Protein AF-A0ABD7WU07-F1 (afdb_monomer)

pLDDT: mean 74.21, std 12.21, range [42.34, 93.81]

Solvent-accessible surface area (backbone atoms only — not comparable to full-atom values): 6849 Å² total; per-residue (Å²): 135,56,75,68,60,56,55,52,55,50,53,54,49,52,52,51,50,41,53,48,30,29,72,76,68,72,42,52,51,89,80,45,54,74,67,53,40,50,51,54,52,53,53,50,51,53,49,51,53,51,51,52,51,49,35,72,77,52,65,69,80,74,80,87,65,53,74,66,53,52,53,49,51,52,52,49,52,54,50,50,57,50,50,52,30,57,76,69,73,40,78,78,75,74,75,47,72,65,57,50,50,54,52,51,52,52,51,52,53,55,52,56,60,68,70,70,117

Structure (mmCIF, N/CA/C/O backbone):
data_AF-A0ABD7WU07-F1
#
_entry.id   AF-A0ABD7WU07-F1
#
loop_
_atom_site.group_PDB
_atom_site.id
_atom_site.type_symbol
_atom_site.label_atom_id
_atom_site.label_alt_id
_atom_site.label_comp_id
_atom_site.label_asym_id
_atom_site.label_entity_id
_atom_site.label_seq_id
_atom_site.pdbx_PDB_ins_code
_atom_site.Cartn_x
_atom_site.Cartn_y
_atom_site.Cartn_z
_atom_site.occupancy
_atom_site.B_iso_or_equiv
_atom_site.auth_seq_id
_atom_site.auth_comp_id
_atom_site.auth_asym_id
_atom_site.auth_atom_id
_atom_site.pdbx_PDB_model_num
ATOM 1 N N . MET A 1 1 ? -21.765 26.891 2.526 1.00 52.88 1 MET A N 1
ATOM 2 C CA . MET A 1 1 ? -21.850 25.473 2.117 1.00 52.88 1 MET A CA 1
ATOM 3 C C . MET A 1 1 ? -23.034 24.856 2.833 1.00 52.88 1 MET A C 1
ATOM 5 O O . MET A 1 1 ? -23.197 25.115 4.023 1.00 52.88 1 MET A O 1
ATOM 9 N N . SER A 1 2 ? -23.924 24.189 2.100 1.00 50.69 2 SER A N 1
ATOM 10 C CA . SER A 1 2 ? -25.190 23.684 2.641 1.00 50.69 2 SER A CA 1
ATOM 11 C C . SER A 1 2 ? -24.935 22.442 3.499 1.00 50.69 2 SER A C 1
ATOM 13 O O . SER A 1 2 ? -24.063 21.646 3.169 1.00 50.69 2 SER A O 1
ATOM 15 N N . LYS A 1 3 ? -25.702 22.227 4.580 1.00 55.25 3 LYS A N 1
ATOM 16 C CA . LYS A 1 3 ? -25.604 21.004 5.412 1.00 55.25 3 LYS A CA 1
ATOM 17 C C . LYS A 1 3 ? -25.713 19.714 4.579 1.00 55.25 3 LYS A C 1
ATOM 19 O O . LYS A 1 3 ? -25.057 18.735 4.901 1.00 55.25 3 LYS A O 1
ATOM 24 N N . LYS A 1 4 ? -26.470 19.753 3.474 1.00 56.00 4 LYS A N 1
ATOM 25 C CA . LYS A 1 4 ? -26.596 18.642 2.516 1.00 56.00 4 LYS A CA 1
ATOM 26 C C . LYS A 1 4 ? -25.295 18.306 1.778 1.00 56.00 4 LYS A C 1
ATOM 28 O O . LYS A 1 4 ? -25.077 17.140 1.479 1.00 56.00 4 LYS A O 1
ATOM 33 N N . ASP A 1 5 ? -24.442 19.293 1.508 1.00 54.75 5 ASP A N 1
ATOM 34 C CA . ASP A 1 5 ? -23.175 19.071 0.798 1.00 54.75 5 ASP A CA 1
ATOM 35 C C . ASP A 1 5 ? -22.165 18.353 1.709 1.00 54.75 5 ASP A C 1
ATOM 37 O O . ASP A 1 5 ? -21.411 17.496 1.256 1.00 54.75 5 ASP A O 1
ATOM 41 N N . ASN A 1 6 ? -22.198 18.654 3.015 1.00 61.06 6 ASN A N 1
ATOM 42 C CA . ASN A 1 6 ? -21.368 17.975 4.012 1.00 61.06 6 ASN A CA 1
ATOM 43 C C . ASN A 1 6 ? -21.804 16.520 4.241 1.00 61.06 6 ASN A C 1
ATOM 45 O O . ASN A 1 6 ? -20.943 15.648 4.328 1.00 61.06 6 ASN A O 1
ATOM 49 N N . ASP A 1 7 ? -23.111 16.248 4.313 1.00 61.59 7 ASP A N 1
ATOM 50 C CA . ASP A 1 7 ? -23.625 14.885 4.523 1.00 61.59 7 ASP A CA 1
ATOM 51 C C . ASP A 1 7 ? -23.317 13.957 3.333 1.00 61.59 7 ASP A C 1
ATOM 53 O O . ASP A 1 7 ? -22.968 12.795 3.543 1.00 61.59 7 ASP A O 1
ATOM 57 N N . MET A 1 8 ? -23.374 14.463 2.092 1.00 63.84 8 MET A N 1
ATOM 58 C CA . MET A 1 8 ? -22.977 13.687 0.905 1.00 63.84 8 MET A CA 1
ATOM 59 C C . MET A 1 8 ? -21.474 13.377 0.899 1.00 63.84 8 MET A C 1
ATOM 61 O O . MET A 1 8 ? -21.088 12.233 0.668 1.00 63.84 8 MET A O 1
ATOM 65 N N . GLY A 1 9 ? -20.624 14.356 1.230 1.00 67.81 9 GLY A N 1
ATOM 66 C CA . GLY A 1 9 ? -19.174 14.139 1.304 1.00 67.81 9 GLY A CA 1
ATOM 67 C C . GLY A 1 9 ? -18.764 13.135 2.390 1.00 67.81 9 GLY A C 1
ATOM 68 O O . GLY A 1 9 ? -17.819 12.364 2.209 1.00 67.81 9 GLY A O 1
ATOM 69 N N . LEU A 1 10 ? -19.496 13.093 3.507 1.00 73.62 10 LEU A N 1
ATOM 70 C CA . LEU A 1 10 ? -19.295 12.108 4.573 1.00 73.62 10 LEU A CA 1
ATOM 71 C C . LEU A 1 10 ? -19.635 10.684 4.118 1.00 73.62 10 LEU A C 1
ATOM 73 O O . LEU A 1 10 ? -18.841 9.773 4.347 1.00 73.62 10 LEU A O 1
ATOM 77 N N . GLN A 1 11 ? -20.762 10.496 3.427 1.00 78.31 11 GLN A N 1
ATOM 78 C CA . GLN A 1 11 ? -21.172 9.181 2.921 1.00 78.31 11 GLN A CA 1
ATOM 79 C C . GLN A 1 11 ? -20.193 8.627 1.880 1.00 78.31 11 GLN A C 1
ATOM 81 O O . GLN A 1 11 ? -19.805 7.461 1.957 1.00 78.31 11 GLN A O 1
ATOM 86 N N . GLU A 1 12 ? -19.737 9.468 0.950 1.00 78.12 12 GLU A N 1
ATOM 87 C CA . GLU A 1 12 ? -18.719 9.076 -0.032 1.00 78.12 12 GLU A CA 1
ATOM 88 C C . GLU A 1 12 ? -17.405 8.677 0.650 1.00 78.12 12 GLU A C 1
ATOM 90 O O . GLU A 1 12 ? -16.792 7.667 0.296 1.00 78.12 12 GLU A O 1
ATOM 95 N N . THR A 1 13 ? -16.996 9.427 1.676 1.00 76.38 13 THR A N 1
ATOM 96 C CA . THR A 1 13 ? -15.784 9.124 2.446 1.00 76.38 13 THR A CA 1
ATOM 97 C C . THR A 1 13 ? -15.899 7.783 3.172 1.00 76.38 13 THR A C 1
ATOM 99 O O . THR A 1 13 ? -14.961 6.986 3.142 1.00 76.38 13 THR A O 1
ATOM 102 N N . GLU A 1 14 ? -17.042 7.491 3.794 1.00 78.69 14 GLU A N 1
ATOM 103 C CA . GLU A 1 14 ? -17.278 6.203 4.456 1.00 78.69 14 GLU A CA 1
ATOM 104 C C . GLU A 1 14 ? -17.232 5.029 3.476 1.00 78.69 14 GLU A C 1
ATOM 106 O O . GLU A 1 14 ? -16.659 3.982 3.786 1.00 78.69 14 GLU A O 1
ATOM 111 N N . GLU A 1 15 ? -17.797 5.191 2.280 1.00 81.88 15 GLU A N 1
ATOM 112 C CA . GLU A 1 15 ? -17.765 4.137 1.272 1.00 81.88 15 GLU A CA 1
ATOM 113 C C . GLU A 1 15 ? -16.348 3.892 0.741 1.00 81.88 15 GLU A C 1
ATOM 115 O O . GLU A 1 15 ? -15.937 2.738 0.580 1.00 81.88 15 GLU A O 1
ATOM 120 N N . ILE A 1 16 ? -15.563 4.956 0.547 1.00 81.19 16 ILE A N 1
ATOM 121 C CA . ILE A 1 16 ? -14.141 4.851 0.198 1.00 81.19 16 ILE A CA 1
ATOM 122 C C . ILE A 1 16 ? -13.375 4.103 1.293 1.00 81.19 16 ILE A C 1
ATOM 124 O O . ILE A 1 16 ? -12.615 3.185 0.982 1.00 81.19 16 ILE A O 1
ATOM 128 N N . LEU A 1 17 ? -13.598 4.437 2.567 1.00 79.06 17 LEU A N 1
ATOM 129 C CA . LEU A 1 17 ? -12.944 3.763 3.691 1.00 79.06 17 LEU A CA 1
ATOM 130 C C . LEU A 1 17 ? -13.286 2.270 3.744 1.00 79.06 17 LEU A C 1
ATOM 132 O O . LEU A 1 17 ? -12.382 1.451 3.895 1.00 79.06 17 LEU A O 1
ATOM 136 N N . ARG A 1 18 ? -14.550 1.888 3.523 1.00 80.19 18 ARG A N 1
ATOM 137 C CA . ARG A 1 18 ? -14.940 0.467 3.465 1.00 80.19 18 ARG A CA 1
ATOM 138 C C . ARG A 1 18 ? -14.267 -0.275 2.314 1.00 80.19 18 ARG A C 1
ATOM 140 O O . ARG A 1 18 ? -13.811 -1.403 2.490 1.00 80.19 18 ARG A O 1
ATOM 147 N N . ARG A 1 19 ? -14.191 0.343 1.131 1.00 82.25 19 ARG A N 1
ATOM 148 C CA . ARG A 1 19 ? -13.495 -0.246 -0.027 1.00 82.25 19 ARG A CA 1
ATOM 149 C C . ARG A 1 19 ? -12.005 -0.422 0.257 1.00 82.25 19 ARG A C 1
ATOM 151 O O . ARG A 1 19 ? -11.449 -1.464 -0.082 1.00 82.25 19 ARG A O 1
ATOM 158 N N . LEU A 1 20 ? -11.380 0.560 0.906 1.00 80.44 20 LEU A N 1
ATOM 159 C CA . LEU A 1 20 ? -9.984 0.486 1.332 1.00 80.44 20 LEU A CA 1
ATOM 160 C C . LEU A 1 20 ? -9.758 -0.624 2.359 1.00 80.44 20 LEU A C 1
ATOM 162 O O . LEU A 1 20 ? -8.795 -1.373 2.223 1.00 80.44 20 LEU A O 1
ATOM 166 N N . ASP A 1 21 ? -10.652 -0.777 3.335 1.00 81.94 21 ASP A N 1
ATOM 167 C CA . ASP A 1 21 ? -10.558 -1.843 4.333 1.00 81.94 21 ASP A CA 1
ATOM 168 C C . ASP A 1 21 ? -10.586 -3.229 3.675 1.00 81.94 21 ASP A C 1
ATOM 170 O O . ASP A 1 21 ? -9.717 -4.065 3.933 1.00 81.94 21 ASP A O 1
ATOM 174 N N . VAL A 1 22 ? -11.527 -3.453 2.753 1.00 84.44 22 VAL A N 1
ATOM 175 C CA . VAL A 1 22 ? -11.613 -4.713 2.005 1.00 84.44 22 VAL A CA 1
ATOM 176 C C . VAL A 1 22 ? -10.379 -4.924 1.126 1.00 84.44 22 VAL A C 1
ATOM 178 O O . VAL A 1 22 ? -9.856 -6.033 1.078 1.00 84.44 22 VAL A O 1
ATOM 181 N N . ALA A 1 23 ? -9.874 -3.884 0.462 1.00 78.12 23 ALA A N 1
ATOM 182 C CA . ALA A 1 23 ? -8.696 -3.999 -0.396 1.00 78.12 23 ALA A CA 1
ATOM 183 C C . ALA A 1 23 ? -7.410 -4.309 0.392 1.00 78.12 23 ALA A C 1
ATOM 185 O O . ALA A 1 23 ? -6.603 -5.128 -0.040 1.00 78.12 23 ALA A O 1
ATOM 186 N N . LEU A 1 24 ? -7.215 -3.668 1.548 1.00 80.81 24 LEU A N 1
ATOM 187 C CA . LEU A 1 24 ? -6.003 -3.809 2.359 1.00 80.81 24 LEU A CA 1
ATOM 188 C C . LEU A 1 24 ? -6.029 -5.059 3.245 1.00 80.81 24 LEU A C 1
ATOM 190 O O . LEU A 1 24 ? -5.020 -5.755 3.369 1.00 80.81 24 LEU A O 1
ATOM 194 N N . TYR A 1 25 ? -7.174 -5.341 3.866 1.00 85.31 25 TYR A N 1
ATOM 195 C CA . TYR A 1 25 ? -7.311 -6.363 4.907 1.00 85.31 25 TYR A CA 1
ATOM 196 C C . TYR A 1 25 ? -8.166 -7.563 4.478 1.00 85.31 25 TYR A C 1
ATOM 198 O O . TYR A 1 25 ? -8.219 -8.561 5.193 1.00 85.31 25 TYR A O 1
ATOM 206 N N . GLY A 1 26 ? -8.832 -7.497 3.322 1.00 85.81 26 GLY A N 1
ATOM 207 C CA . GLY A 1 26 ? -9.743 -8.538 2.831 1.00 85.81 26 GLY A CA 1
ATOM 208 C C . GLY A 1 26 ? -11.138 -8.505 3.461 1.00 85.81 26 GLY A C 1
ATOM 209 O O . GLY A 1 26 ? -11.998 -9.292 3.072 1.00 85.81 26 GLY A O 1
ATOM 210 N N . VAL A 1 27 ? -11.381 -7.612 4.425 1.00 89.12 27 VAL A N 1
ATOM 211 C CA . VAL A 1 27 ? -12.639 -7.511 5.178 1.00 89.12 27 VAL A CA 1
ATOM 212 C C . VAL A 1 27 ? -12.971 -6.056 5.498 1.00 89.12 27 VAL A C 1
ATOM 214 O O . VAL A 1 27 ? -12.082 -5.235 5.695 1.00 89.12 27 VAL A O 1
ATOM 217 N N . ASP A 1 28 ? -14.262 -5.745 5.592 1.00 89.50 28 ASP A N 1
ATOM 218 C CA . ASP A 1 28 ? -14.748 -4.433 6.028 1.00 89.50 28 ASP A CA 1
ATOM 219 C C . ASP A 1 28 ? -14.586 -4.294 7.551 1.00 89.50 28 ASP A C 1
ATOM 221 O O . ASP A 1 28 ? -15.315 -4.924 8.327 1.00 89.50 28 ASP A O 1
ATOM 225 N N . LEU A 1 29 ? -13.632 -3.466 7.990 1.00 83.62 29 LEU A N 1
ATOM 226 C CA . LEU A 1 29 ? -13.321 -3.294 9.409 1.00 83.62 29 LEU A CA 1
ATOM 227 C C . LEU A 1 29 ? -14.433 -2.569 10.173 1.00 83.62 29 LEU A C 1
ATOM 229 O O . LEU A 1 29 ? -14.508 -2.707 11.396 1.00 83.62 29 LEU A O 1
ATOM 233 N N . SER A 1 30 ? -15.310 -1.820 9.494 1.00 84.06 30 SER A N 1
ATOM 234 C CA . SER A 1 30 ? -16.424 -1.119 10.147 1.00 84.06 30 SER A CA 1
ATOM 235 C C . SER A 1 30 ? -17.439 -2.081 10.776 1.00 84.06 30 SER A C 1
ATOM 237 O O . SER A 1 30 ? -18.127 -1.713 11.727 1.00 84.06 30 SER A O 1
ATOM 239 N N . LYS A 1 31 ? -17.473 -3.335 10.305 1.00 88.88 31 LYS A N 1
ATOM 240 C CA . LYS A 1 31 ? -18.345 -4.406 10.808 1.00 88.88 31 LYS A CA 1
ATOM 241 C C . LYS A 1 31 ? -17.762 -5.174 11.995 1.00 88.88 31 LYS A C 1
ATOM 243 O O . LYS A 1 31 ? -18.442 -6.032 12.548 1.00 88.88 31 LYS A O 1
ATOM 248 N N . LEU A 1 32 ? -16.517 -4.892 12.371 1.00 89.12 32 LEU A N 1
ATOM 249 C CA . LEU A 1 32 ? -15.787 -5.630 13.395 1.00 89.12 32 LEU A CA 1
ATOM 250 C C . LEU A 1 32 ? -15.750 -4.878 14.732 1.00 89.12 32 LEU A C 1
ATOM 252 O O . LEU A 1 32 ? -15.678 -3.641 14.803 1.00 89.12 32 LEU A O 1
ATOM 256 N N . SER A 1 33 ? -15.709 -5.633 15.827 1.00 93.81 33 SER A N 1
ATOM 257 C CA . SER A 1 33 ? -15.418 -5.082 17.151 1.00 93.81 33 SER A CA 1
ATOM 258 C C . SER A 1 33 ? -14.011 -4.471 17.196 1.00 93.81 33 SER A C 1
ATOM 260 O O . SER A 1 33 ? -13.155 -4.736 16.349 1.00 93.81 33 SER A O 1
ATOM 262 N N . ALA A 1 34 ? -13.740 -3.623 18.190 1.00 89.31 34 ALA A N 1
ATOM 263 C CA . ALA A 1 34 ? -12.423 -2.996 18.330 1.00 89.31 34 ALA A CA 1
ATOM 264 C C . ALA A 1 34 ? -11.291 -4.036 18.467 1.00 89.31 34 ALA A C 1
ATOM 266 O O . ALA A 1 34 ? -10.200 -3.846 17.925 1.00 89.31 34 ALA A O 1
ATOM 267 N N . GLN A 1 35 ? -11.564 -5.152 19.148 1.00 92.81 35 GLN A N 1
ATOM 268 C CA . GLN A 1 35 ? -10.592 -6.220 19.359 1.00 92.81 35 GLN A CA 1
ATOM 269 C C . GLN A 1 35 ? -10.330 -7.029 18.082 1.00 92.81 35 GLN A C 1
ATOM 271 O O . GLN A 1 35 ? -9.174 -7.298 17.758 1.00 92.81 35 GLN A O 1
ATOM 276 N N . GLU A 1 36 ? -11.371 -7.339 17.308 1.00 89.94 36 GLU A N 1
ATOM 277 C CA . GLU A 1 36 ? -11.229 -8.004 16.006 1.00 89.94 36 GLU A CA 1
ATOM 278 C C . GLU A 1 36 ? -10.496 -7.118 15.001 1.00 89.94 36 GLU A C 1
ATOM 280 O O . GLU A 1 36 ? -9.576 -7.583 14.333 1.00 89.94 36 GLU A O 1
ATOM 285 N N . ARG A 1 37 ? -10.821 -5.818 14.947 1.00 88.25 37 ARG A N 1
ATOM 286 C CA . ARG A 1 37 ? -10.095 -4.856 14.102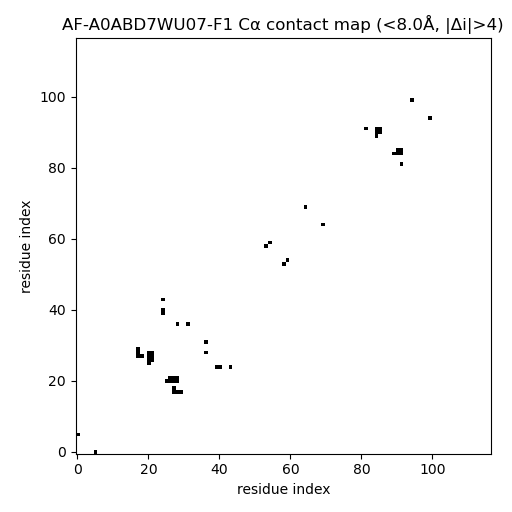 1.00 88.25 37 ARG A CA 1
ATOM 287 C C . ARG A 1 37 ? -8.606 -4.852 14.403 1.00 88.25 37 ARG A C 1
ATOM 289 O O . ARG A 1 37 ? -7.796 -4.858 13.479 1.00 88.25 37 ARG A O 1
ATOM 296 N N . LYS A 1 38 ? -8.243 -4.836 15.688 1.00 90.62 38 LYS A N 1
ATOM 297 C CA . LYS A 1 38 ? -6.844 -4.889 16.115 1.00 90.62 38 LYS A CA 1
ATOM 298 C C . LYS A 1 38 ? -6.179 -6.185 15.645 1.00 90.62 38 LYS A C 1
ATOM 300 O O . LYS A 1 38 ? -5.129 -6.123 15.015 1.00 90.62 38 LYS A O 1
ATOM 305 N N . SER A 1 39 ? -6.828 -7.327 15.865 1.00 92.19 39 SER A N 1
ATOM 306 C CA . SER A 1 39 ? -6.299 -8.634 15.466 1.00 92.19 39 SER A CA 1
ATOM 307 C C . SER A 1 39 ? -6.112 -8.767 13.948 1.00 92.19 39 SER A C 1
ATOM 309 O O . SER A 1 39 ? -5.056 -9.211 13.499 1.00 92.19 39 SER A O 1
ATOM 311 N N . VAL A 1 40 ? -7.081 -8.314 13.145 1.00 89.81 40 VAL A N 1
ATOM 312 C CA . VAL A 1 40 ? -6.993 -8.325 11.673 1.00 89.81 40 VAL A CA 1
ATOM 313 C C . VAL A 1 40 ? -5.845 -7.445 11.182 1.00 89.81 40 VAL A C 1
ATOM 315 O O . VAL A 1 40 ? -5.070 -7.868 10.319 1.00 89.81 40 VAL A O 1
ATOM 318 N N . LYS A 1 41 ? -5.692 -6.242 11.751 1.00 88.44 41 LYS A N 1
ATOM 319 C CA . LYS A 1 41 ? -4.588 -5.336 11.406 1.00 88.44 41 LYS A CA 1
ATOM 320 C C . LYS A 1 41 ? -3.230 -5.942 11.751 1.00 88.44 41 LYS A C 1
ATOM 322 O O . LYS A 1 41 ? -2.341 -5.932 10.905 1.00 88.44 41 LYS A O 1
ATOM 327 N N . GLU A 1 42 ? -3.078 -6.503 12.948 1.00 91.12 42 GLU A N 1
ATOM 328 C CA . GLU A 1 42 ? -1.834 -7.146 13.392 1.00 91.12 42 GLU A CA 1
ATOM 329 C C . GLU A 1 42 ? -1.481 -8.366 12.533 1.00 91.12 42 GLU A C 1
ATOM 331 O O . GLU A 1 42 ? -0.341 -8.510 12.092 1.00 91.12 42 GLU A O 1
ATOM 336 N N . SER A 1 43 ? -2.462 -9.222 12.239 1.00 91.00 43 SER A N 1
ATOM 337 C CA . SER A 1 43 ? -2.271 -10.400 11.388 1.00 91.00 43 SER A CA 1
ATOM 338 C C . SER A 1 43 ? -1.860 -10.014 9.966 1.00 91.00 43 SER A C 1
ATOM 340 O O . SER A 1 43 ? -0.899 -10.566 9.427 1.00 91.00 43 SER A O 1
ATOM 342 N N . THR A 1 44 ? -2.538 -9.024 9.380 1.00 89.19 44 THR A N 1
ATOM 343 C CA . THR A 1 44 ? -2.222 -8.529 8.034 1.00 89.19 44 THR A CA 1
ATOM 344 C C . THR A 1 44 ? -0.835 -7.900 7.984 1.00 89.19 44 THR A C 1
ATOM 346 O O . THR A 1 44 ? -0.075 -8.164 7.057 1.00 89.19 44 THR A O 1
ATOM 349 N N . HIS A 1 45 ? -0.473 -7.119 9.004 1.00 89.81 45 HIS A N 1
ATOM 350 C CA . HIS A 1 45 ? 0.853 -6.521 9.095 1.00 89.81 45 HIS A CA 1
ATOM 351 C C . HIS A 1 45 ? 1.947 -7.590 9.161 1.00 89.81 45 HIS A C 1
ATOM 353 O O . HIS A 1 45 ? 2.884 -7.565 8.367 1.00 89.81 45 HIS A O 1
ATOM 359 N N . ARG A 1 46 ? 1.773 -8.596 10.025 1.00 90.94 46 ARG A N 1
ATOM 360 C CA . ARG A 1 46 ? 2.704 -9.723 10.135 1.00 90.94 46 ARG A CA 1
ATOM 361 C C . ARG A 1 46 ? 2.822 -10.508 8.827 1.00 90.94 46 ARG A C 1
ATOM 363 O O . ARG A 1 46 ? 3.908 -10.969 8.489 1.00 90.94 46 ARG A O 1
ATOM 370 N N . ARG A 1 47 ? 1.725 -10.658 8.077 1.00 88.62 47 ARG A N 1
ATOM 371 C CA . ARG A 1 47 ? 1.754 -11.266 6.738 1.00 88.62 47 ARG A CA 1
ATOM 372 C C . ARG A 1 47 ? 2.652 -10.467 5.793 1.00 88.62 47 ARG A C 1
ATOM 374 O O . ARG A 1 47 ? 3.519 -11.065 5.166 1.00 88.62 47 ARG A O 1
ATOM 381 N N . TRP A 1 48 ? 2.496 -9.145 5.732 1.00 88.31 48 TRP A N 1
ATOM 382 C CA . TRP A 1 48 ? 3.342 -8.292 4.889 1.00 88.31 48 TRP A CA 1
ATOM 383 C C . TRP A 1 48 ? 4.820 -8.345 5.280 1.00 88.31 48 TRP A C 1
ATOM 385 O O . TRP A 1 48 ? 5.677 -8.391 4.404 1.00 88.31 48 TRP A O 1
ATOM 395 N N . GLU A 1 49 ? 5.138 -8.385 6.576 1.00 90.62 49 GLU A N 1
ATOM 396 C CA . GLU A 1 49 ? 6.523 -8.544 7.038 1.00 90.62 49 GLU A CA 1
ATOM 397 C C . GLU A 1 49 ? 7.137 -9.865 6.560 1.00 90.62 49 GLU A C 1
ATOM 399 O O . GLU A 1 49 ? 8.273 -9.891 6.084 1.00 90.62 49 GLU A O 1
ATOM 404 N N . LEU A 1 50 ? 6.378 -10.961 6.651 1.00 91.06 50 LEU A N 1
ATOM 405 C CA . LEU A 1 50 ? 6.816 -12.277 6.189 1.00 91.06 50 LEU A CA 1
ATOM 406 C C . LEU A 1 50 ? 6.971 -12.333 4.666 1.00 91.06 50 LEU A C 1
ATO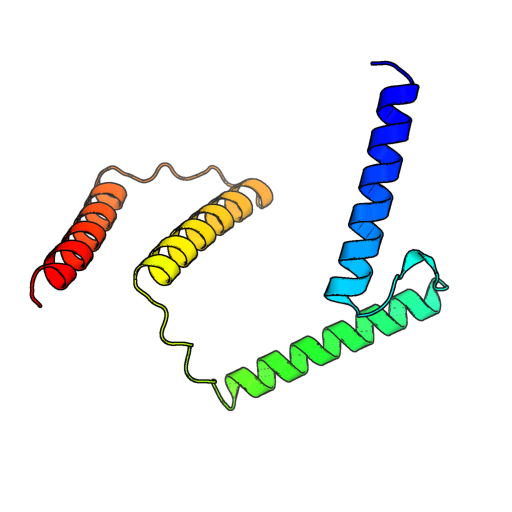M 408 O O . LEU A 1 50 ? 7.925 -12.938 4.182 1.00 91.06 50 LEU A O 1
ATOM 412 N N . GLU A 1 51 ? 6.071 -11.700 3.913 1.00 87.06 51 GLU A N 1
ATOM 413 C CA . GLU A 1 51 ? 6.167 -11.589 2.453 1.00 87.06 51 GLU A CA 1
ATOM 414 C C . GLU A 1 51 ? 7.393 -10.773 2.032 1.00 87.06 51 GLU A C 1
ATOM 416 O O . GLU A 1 51 ? 8.158 -11.221 1.178 1.00 87.06 51 GLU A O 1
ATOM 421 N N . ALA A 1 52 ? 7.637 -9.632 2.681 1.00 86.12 52 ALA A N 1
ATOM 422 C CA . ALA A 1 52 ? 8.813 -8.806 2.426 1.00 86.12 52 ALA A CA 1
ATOM 423 C C . ALA A 1 52 ? 10.114 -9.553 2.759 1.00 86.12 52 ALA A C 1
ATOM 425 O O . ALA A 1 52 ? 11.093 -9.469 2.020 1.00 86.12 52 ALA A O 1
ATOM 426 N N . GLU A 1 53 ? 10.142 -10.315 3.852 1.00 86.69 53 GLU A N 1
ATOM 427 C CA . GLU A 1 53 ? 11.294 -11.143 4.213 1.00 86.69 53 GLU A CA 1
ATOM 428 C C . GLU A 1 53 ? 11.498 -12.306 3.228 1.00 86.69 53 GLU A C 1
ATOM 430 O O . GLU A 1 53 ? 12.629 -12.595 2.833 1.00 86.69 53 GLU A O 1
ATOM 435 N N . ALA A 1 54 ? 10.417 -12.949 2.776 1.00 86.62 54 ALA A N 1
ATOM 436 C CA . ALA A 1 54 ? 10.477 -13.978 1.743 1.00 86.62 54 ALA A CA 1
ATOM 437 C C . ALA A 1 54 ? 11.008 -13.417 0.415 1.00 86.62 54 ALA A C 1
ATOM 439 O O . ALA A 1 54 ? 11.833 -14.063 -0.228 1.00 86.62 54 ALA A O 1
ATOM 440 N N . GLU A 1 55 ? 10.598 -12.207 0.035 1.00 83.94 55 GLU A N 1
ATOM 441 C CA . GLU A 1 55 ? 11.084 -11.516 -1.160 1.00 83.94 55 GLU A CA 1
ATOM 442 C C . GLU A 1 55 ? 12.552 -11.089 -1.034 1.00 83.94 55 GLU A C 1
ATOM 444 O O . GLU A 1 55 ? 13.303 -11.195 -1.998 1.00 83.94 55 GLU A O 1
ATOM 449 N N . ARG A 1 56 ? 13.022 -10.686 0.153 1.00 83.44 56 ARG A N 1
ATOM 450 C CA . ARG A 1 56 ? 14.459 -10.433 0.380 1.00 83.44 56 ARG A CA 1
ATOM 451 C C . ARG A 1 56 ? 15.303 -11.691 0.196 1.00 83.44 56 ARG A C 1
ATOM 453 O O . ARG A 1 56 ? 16.408 -11.609 -0.333 1.00 83.44 56 ARG A O 1
ATOM 460 N N . ARG A 1 57 ? 14.801 -12.841 0.656 1.00 83.00 57 ARG A N 1
ATOM 461 C CA . ARG A 1 57 ? 15.503 -14.132 0.555 1.00 83.00 57 ARG A CA 1
ATOM 462 C C . ARG A 1 57 ? 15.443 -14.718 -0.849 1.00 83.00 57 ARG A C 1
ATOM 464 O O . ARG A 1 57 ? 16.417 -15.313 -1.291 1.00 83.00 57 ARG A O 1
ATOM 471 N N . ASN A 1 58 ? 14.316 -14.539 -1.531 1.00 80.75 58 ASN A N 1
ATOM 472 C CA . ASN A 1 58 ? 14.070 -14.996 -2.892 1.00 80.75 58 ASN A CA 1
ATOM 473 C C . ASN A 1 58 ? 13.473 -13.846 -3.710 1.00 80.75 58 ASN A C 1
ATOM 475 O O . ASN A 1 58 ? 12.252 -13.803 -3.905 1.00 80.75 58 ASN A O 1
ATOM 479 N N . PRO A 1 59 ? 14.310 -12.910 -4.189 1.00 76.25 59 PRO A N 1
ATOM 480 C CA . PRO A 1 59 ? 13.826 -11.791 -4.977 1.00 76.25 59 PRO A CA 1
ATOM 481 C C . PRO A 1 59 ? 13.199 -12.334 -6.252 1.00 76.25 59 PRO A C 1
ATOM 483 O O . PRO A 1 59 ? 13.865 -12.969 -7.076 1.00 76.25 59 PRO A O 1
ATOM 486 N N . LYS A 1 60 ? 11.895 -12.099 -6.415 1.00 75.00 60 LYS A N 1
ATOM 487 C CA . LYS A 1 60 ? 11.230 -12.411 -7.675 1.00 75.00 60 LYS A CA 1
ATOM 488 C C . LYS A 1 60 ? 11.862 -11.540 -8.763 1.00 75.00 60 LYS A C 1
ATOM 490 O O . LYS A 1 60 ? 12.126 -10.358 -8.516 1.00 75.00 60 LYS A O 1
ATOM 495 N N . PRO A 1 61 ? 12.120 -12.088 -9.962 1.00 72.38 61 PRO A N 1
ATOM 496 C CA . PRO A 1 61 ? 12.547 -11.261 -11.075 1.00 72.38 61 PRO A CA 1
ATOM 497 C C . PRO A 1 61 ? 11.485 -10.184 -11.283 1.00 72.38 61 PRO A C 1
ATOM 499 O O . PRO A 1 61 ? 10.290 -10.483 -11.348 1.00 72.38 61 PRO A O 1
ATOM 502 N N . ARG A 1 62 ? 11.921 -8.921 -11.323 1.00 69.88 62 ARG A N 1
ATOM 503 C CA . ARG A 1 62 ? 11.003 -7.813 -11.581 1.00 69.88 62 ARG A CA 1
ATOM 504 C C . ARG A 1 62 ? 10.313 -8.076 -12.920 1.00 69.88 62 ARG A C 1
ATOM 506 O O . ARG A 1 62 ? 11.001 -8.493 -13.857 1.00 69.88 62 ARG A O 1
ATOM 513 N N . PRO A 1 63 ? 8.991 -7.861 -13.021 1.00 72.69 63 PRO A N 1
ATOM 514 C CA . PRO A 1 63 ? 8.311 -7.978 -14.300 1.00 72.69 63 PRO A CA 1
ATOM 515 C C . PRO A 1 63 ? 9.023 -7.087 -15.322 1.00 72.69 63 PRO A C 1
ATOM 517 O O . PRO A 1 63 ? 9.382 -5.948 -15.015 1.00 72.69 63 PRO A O 1
ATOM 520 N N . ILE A 1 64 ? 9.278 -7.634 -16.512 1.00 76.06 64 ILE A N 1
ATOM 521 C CA . ILE A 1 64 ? 9.829 -6.860 -17.624 1.00 76.06 64 ILE A CA 1
ATOM 522 C C . ILE A 1 64 ? 8.703 -5.939 -18.081 1.00 76.06 64 ILE A C 1
ATOM 524 O O . ILE A 1 64 ? 7.762 -6.384 -18.734 1.00 76.06 64 ILE A O 1
ATOM 528 N N . LEU A 1 65 ? 8.778 -4.681 -17.662 1.00 76.44 65 LEU A N 1
ATOM 529 C CA . LEU A 1 65 ? 7.815 -3.660 -18.038 1.00 76.44 65 LEU A CA 1
ATOM 530 C C . LEU A 1 65 ? 8.034 -3.264 -19.499 1.00 76.44 65 LEU A C 1
ATOM 532 O O . LEU A 1 65 ? 9.163 -3.206 -19.992 1.00 76.44 65 LEU A O 1
ATOM 536 N N . SER A 1 66 ? 6.945 -2.966 -20.198 1.00 81.06 66 SER A N 1
ATOM 537 C CA . SER A 1 66 ? 7.022 -2.239 -21.458 1.00 81.06 66 SER A CA 1
ATOM 538 C C . SER A 1 66 ? 7.545 -0.817 -21.216 1.00 81.06 66 SER A C 1
ATOM 540 O O . SER A 1 66 ? 7.442 -0.267 -20.121 1.00 81.06 66 SER A O 1
ATOM 542 N N . GLN A 1 67 ? 8.080 -0.174 -22.255 1.00 74.06 67 GLN A N 1
ATOM 543 C CA . GLN A 1 67 ? 8.614 1.191 -22.139 1.00 74.06 67 GLN A CA 1
ATOM 544 C C . GLN A 1 67 ? 7.571 2.205 -21.639 1.00 74.06 67 GLN A C 1
ATOM 546 O O . GLN A 1 67 ? 7.917 3.139 -20.919 1.00 74.06 67 GLN A O 1
ATOM 551 N N . ALA A 1 68 ? 6.297 2.024 -22.005 1.00 78.81 68 ALA A N 1
ATOM 552 C CA . ALA A 1 68 ? 5.208 2.871 -21.527 1.00 78.81 68 ALA A CA 1
ATOM 553 C C . ALA A 1 68 ? 4.995 2.703 -20.013 1.00 78.81 68 ALA A C 1
ATOM 555 O O . ALA A 1 68 ? 4.926 3.694 -19.288 1.00 78.81 68 ALA A O 1
ATOM 556 N N . GLU A 1 69 ? 4.985 1.459 -19.533 1.00 73.31 69 GLU A N 1
ATOM 557 C CA . GLU A 1 69 ? 4.836 1.133 -18.111 1.00 73.31 69 GLU A CA 1
ATOM 558 C C . GLU A 1 69 ? 6.042 1.603 -17.283 1.00 73.31 69 GLU A C 1
ATOM 560 O O . GLU A 1 69 ? 5.867 2.101 -16.173 1.00 73.31 69 GLU A O 1
ATOM 565 N N . GLU A 1 70 ? 7.268 1.530 -17.816 1.00 77.19 70 GLU A N 1
ATOM 566 C CA . GLU A 1 70 ? 8.452 2.100 -17.153 1.00 77.19 70 GLU A CA 1
ATOM 567 C C . GLU A 1 70 ? 8.341 3.622 -16.979 1.00 77.19 70 GLU A C 1
ATOM 569 O O . GLU A 1 70 ? 8.747 4.180 -15.952 1.00 77.19 70 GLU A O 1
ATOM 574 N N . LEU A 1 71 ? 7.792 4.306 -17.985 1.00 78.31 71 LEU A N 1
ATOM 575 C CA . LEU A 1 71 ? 7.644 5.757 -17.985 1.00 78.31 71 LEU A CA 1
ATOM 576 C C . LEU A 1 71 ? 6.545 6.199 -17.011 1.00 78.31 71 LEU A C 1
ATOM 578 O O . LEU A 1 71 ? 6.729 7.172 -16.274 1.00 78.31 71 LEU A O 1
ATOM 582 N N . GLU A 1 72 ? 5.438 5.460 -16.948 1.00 73.38 72 GLU A N 1
ATOM 583 C CA . GLU A 1 72 ? 4.399 5.655 -15.936 1.00 73.38 72 GLU A CA 1
ATOM 584 C C . GLU A 1 72 ? 4.912 5.374 -14.526 1.00 73.38 72 GLU A C 1
ATOM 586 O O . GLU A 1 72 ? 4.735 6.214 -13.642 1.00 73.38 72 GLU A O 1
ATOM 591 N N . 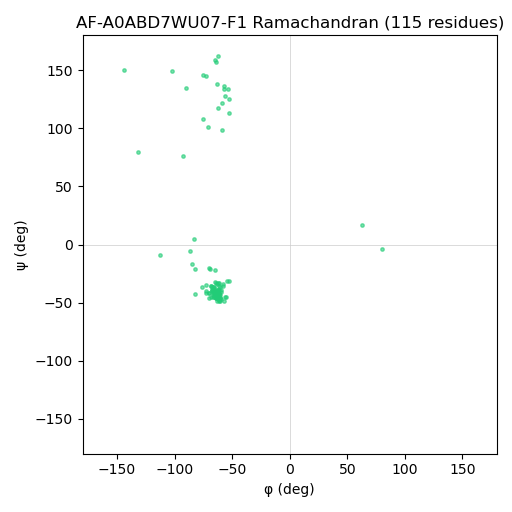LEU A 1 73 ? 5.634 4.270 -14.318 1.00 79.25 73 LEU A N 1
ATOM 592 C CA . LEU A 1 73 ? 6.231 3.943 -13.025 1.00 79.25 73 LEU A CA 1
ATOM 593 C C . LEU A 1 73 ? 7.145 5.073 -12.531 1.00 79.25 73 LEU A C 1
ATOM 595 O O . LEU A 1 73 ? 7.043 5.490 -11.378 1.00 79.25 73 LEU A O 1
ATOM 599 N N . ARG A 1 74 ? 7.997 5.632 -13.402 1.00 73.56 74 ARG A N 1
ATOM 600 C CA . ARG A 1 74 ? 8.835 6.787 -13.038 1.00 73.56 74 ARG A CA 1
ATOM 601 C C . ARG A 1 74 ? 8.012 8.028 -12.701 1.00 73.56 74 ARG A C 1
ATOM 603 O O . ARG A 1 74 ? 8.362 8.745 -11.765 1.00 73.56 74 ARG A O 1
ATOM 610 N N . ARG A 1 75 ? 6.923 8.300 -13.428 1.00 74.75 75 ARG A N 1
ATOM 611 C CA . ARG A 1 75 ? 6.014 9.417 -13.106 1.00 74.75 75 ARG A CA 1
ATOM 612 C C . ARG A 1 75 ? 5.387 9.240 -11.724 1.00 74.75 75 ARG A C 1
ATOM 614 O O . ARG A 1 75 ? 5.383 10.198 -10.950 1.00 74.75 75 ARG A O 1
ATOM 621 N N . PHE A 1 76 ? 4.933 8.031 -11.395 1.00 76.06 76 PHE A N 1
ATOM 622 C CA . PHE A 1 76 ? 4.396 7.710 -10.073 1.00 76.06 76 PHE A CA 1
ATOM 623 C C . PHE A 1 76 ? 5.446 7.867 -8.972 1.00 76.06 76 PHE A C 1
ATOM 625 O O . PHE A 1 76 ? 5.176 8.548 -7.988 1.00 76.06 76 PHE A O 1
ATOM 632 N N . GLN A 1 77 ? 6.665 7.363 -9.171 1.00 74.62 77 GLN A N 1
ATOM 633 C CA . GLN A 1 77 ? 7.768 7.529 -8.213 1.00 74.62 77 GLN A CA 1
ATOM 634 C C . GLN A 1 77 ? 8.118 9.004 -7.967 1.00 74.62 77 GLN A C 1
ATOM 636 O O . GLN A 1 77 ? 8.383 9.410 -6.836 1.00 74.62 77 GLN A O 1
ATOM 641 N N . MET A 1 78 ? 8.094 9.846 -9.007 1.00 75.50 78 MET A N 1
ATOM 642 C CA . MET A 1 78 ? 8.302 11.289 -8.838 1.00 75.50 78 MET A CA 1
ATOM 643 C C . MET A 1 78 ? 7.175 11.950 -8.042 1.00 75.50 78 MET A C 1
ATOM 645 O O . MET A 1 78 ? 7.442 12.834 -7.227 1.00 75.50 78 MET A O 1
ATOM 649 N N . LEU A 1 79 ? 5.922 11.565 -8.298 1.00 73.81 79 LEU A N 1
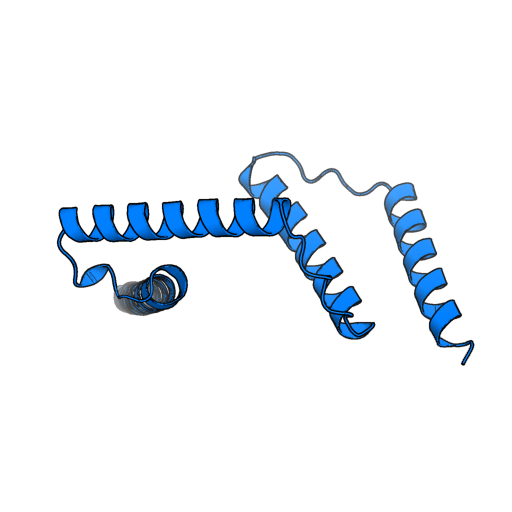ATOM 650 C CA . LEU A 1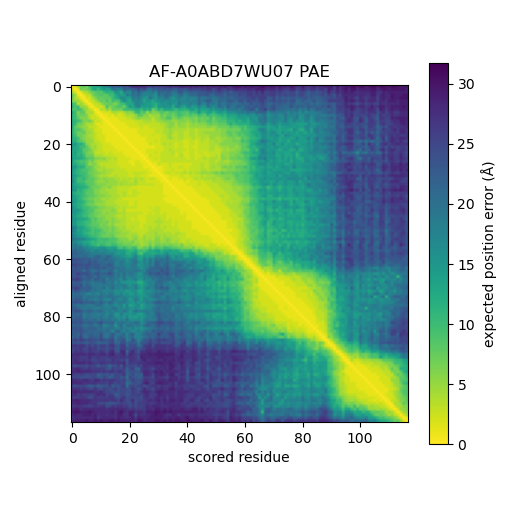 79 ? 4.772 12.067 -7.547 1.00 73.81 79 LEU A CA 1
ATOM 651 C C . LEU A 1 79 ? 4.858 11.644 -6.082 1.00 73.81 79 LEU A C 1
ATOM 653 O O . LEU A 1 79 ? 4.727 12.492 -5.204 1.00 73.81 79 LEU A O 1
ATOM 657 N N . GLU A 1 80 ? 5.167 10.378 -5.818 1.00 70.88 80 GLU A N 1
ATOM 658 C CA . GLU A 1 80 ? 5.375 9.839 -4.475 1.00 70.88 80 GLU A CA 1
ATOM 659 C C . GLU A 1 80 ? 6.479 10.602 -3.731 1.00 70.88 80 GLU A C 1
ATOM 661 O O . GLU A 1 80 ? 6.251 11.104 -2.633 1.00 70.88 80 GLU A O 1
ATOM 666 N N . ALA A 1 81 ? 7.635 10.823 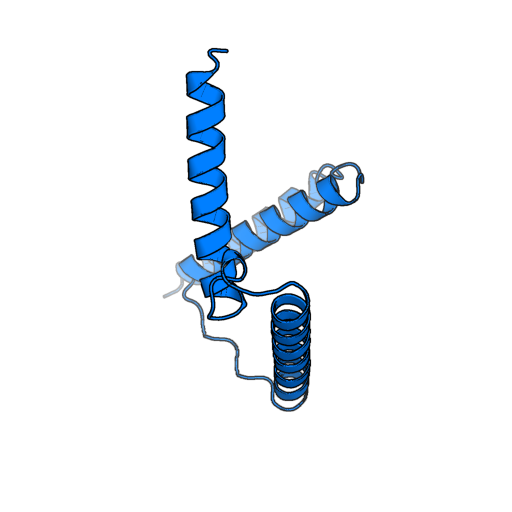-4.364 1.00 71.50 81 ALA A N 1
ATOM 667 C CA . ALA A 1 81 ? 8.725 11.599 -3.774 1.00 71.50 81 ALA A CA 1
ATOM 668 C C . ALA A 1 81 ? 8.333 13.060 -3.477 1.00 71.50 81 ALA A C 1
ATOM 670 O O . ALA A 1 81 ? 8.823 13.658 -2.513 1.00 71.50 81 ALA A O 1
ATOM 671 N N . LYS A 1 82 ? 7.458 13.662 -4.293 1.00 69.00 82 LYS A N 1
ATOM 672 C CA . LYS A 1 82 ? 6.902 14.998 -4.023 1.00 69.00 82 LYS A CA 1
ATOM 673 C C . LYS A 1 82 ? 5.946 14.964 -2.831 1.00 69.00 82 LYS A C 1
ATOM 675 O O . LYS A 1 82 ? 6.085 15.804 -1.943 1.00 69.00 82 LYS A O 1
ATOM 680 N N . PHE A 1 83 ? 5.036 13.991 -2.775 1.00 68.69 83 PHE A N 1
ATOM 681 C CA . PHE A 1 83 ? 4.116 13.812 -1.650 1.00 68.69 83 PHE A CA 1
ATOM 682 C C . PHE A 1 83 ? 4.856 13.544 -0.340 1.00 68.69 83 PHE A C 1
ATOM 684 O O . PHE A 1 83 ? 4.542 14.176 0.664 1.00 68.69 83 PHE A O 1
ATOM 691 N N . GLU A 1 84 ? 5.889 12.701 -0.345 1.00 65.31 84 GLU A N 1
ATOM 692 C CA . GLU A 1 84 ? 6.719 12.459 0.835 1.00 65.31 84 GLU A CA 1
ATOM 693 C C . GLU A 1 84 ? 7.391 13.735 1.354 1.00 65.31 84 GLU A C 1
ATOM 695 O O . GLU A 1 84 ? 7.471 13.943 2.565 1.00 65.31 84 GLU A O 1
ATOM 700 N N . LYS A 1 85 ? 7.893 14.597 0.459 1.00 62.88 85 LYS A N 1
ATOM 701 C CA . LYS A 1 85 ? 8.518 15.872 0.846 1.00 62.88 85 LYS A CA 1
ATOM 702 C C . LYS A 1 85 ? 7.505 16.809 1.501 1.00 62.88 85 LYS A C 1
ATOM 704 O O . LYS A 1 85 ? 7.802 17.362 2.560 1.00 62.88 85 LYS A O 1
ATOM 709 N N . VAL A 1 86 ? 6.311 16.917 0.916 1.00 60.69 86 VAL A N 1
ATOM 710 C CA . VAL A 1 86 ? 5.198 17.714 1.455 1.00 60.69 86 VAL A CA 1
ATOM 711 C C . VAL A 1 86 ? 4.743 17.168 2.813 1.00 60.69 86 VAL A C 1
ATOM 713 O O . VAL A 1 86 ? 4.665 17.925 3.776 1.00 60.69 86 VAL A O 1
ATOM 716 N N . ALA A 1 87 ? 4.528 15.855 2.929 1.00 58.84 87 ALA A N 1
ATOM 717 C CA . ALA A 1 87 ? 4.100 15.200 4.167 1.00 58.84 87 ALA A CA 1
ATOM 718 C C . ALA A 1 87 ? 5.134 15.326 5.300 1.00 58.84 87 ALA A C 1
ATOM 720 O O . ALA A 1 87 ? 4.767 15.456 6.464 1.00 58.84 87 ALA A O 1
ATOM 721 N N . LYS A 1 88 ? 6.433 15.331 4.970 1.00 66.44 88 LYS A N 1
ATOM 722 C CA . LYS A 1 88 ? 7.538 15.518 5.930 1.00 66.44 88 LYS A CA 1
ATOM 723 C C . LYS A 1 88 ? 7.821 16.999 6.244 1.00 66.44 88 LYS A C 1
ATOM 725 O O . LYS A 1 88 ? 8.807 17.278 6.925 1.00 66.44 88 LYS A O 1
ATOM 730 N N . GLY A 1 89 ? 7.018 17.942 5.733 1.00 54.09 89 GLY A N 1
ATOM 731 C CA . GLY A 1 89 ? 7.189 19.386 5.951 1.00 54.09 89 GLY A CA 1
ATOM 732 C C . GLY A 1 89 ? 8.497 19.953 5.389 1.00 54.09 89 GLY A C 1
ATOM 733 O O . GLY A 1 89 ? 8.935 21.028 5.796 1.00 54.09 89 GLY A O 1
ATOM 734 N N . ARG A 1 90 ? 9.163 19.222 4.486 1.00 55.12 90 ARG A N 1
ATOM 735 C CA . ARG A 1 90 ? 10.428 19.652 3.886 1.00 55.12 90 ARG A CA 1
ATOM 736 C C . ARG A 1 90 ? 10.119 20.455 2.624 1.00 55.12 90 ARG A C 1
ATOM 738 O O . ARG A 1 90 ? 9.318 19.988 1.812 1.00 55.12 90 ARG A O 1
ATOM 745 N N . PRO A 1 91 ? 10.762 21.615 2.407 1.00 54.41 91 PRO A N 1
ATOM 746 C CA . PRO A 1 91 ? 10.576 22.354 1.169 1.00 54.41 91 PRO A CA 1
ATOM 747 C C . PRO A 1 91 ? 10.937 21.449 -0.011 1.00 54.41 91 PRO A C 1
ATOM 749 O O . PRO A 1 91 ? 11.955 20.744 0.008 1.00 54.41 91 PRO A O 1
ATOM 752 N N . LEU A 1 92 ? 10.074 21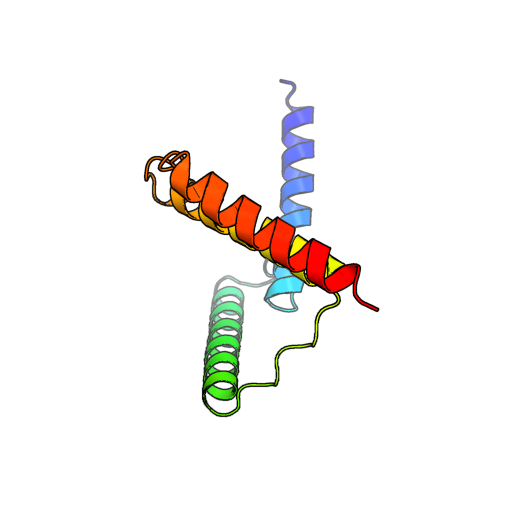.437 -1.028 1.00 55.75 92 LEU A N 1
ATOM 753 C CA . LEU A 1 92 ? 10.376 20.824 -2.313 1.00 55.75 92 LEU A CA 1
ATOM 754 C C . LEU A 1 92 ? 11.622 21.536 -2.841 1.00 55.75 92 LEU A C 1
ATOM 756 O O . LEU A 1 92 ? 11.521 22.650 -3.335 1.00 55.75 92 LEU A O 1
ATOM 760 N N . LYS A 1 93 ? 12.804 20.930 -2.667 1.00 56.69 93 LYS A N 1
ATOM 761 C CA . LYS A 1 93 ? 14.037 21.424 -3.287 1.00 56.69 93 LYS A CA 1
ATOM 762 C C . LYS A 1 93 ? 13.728 21.569 -4.775 1.00 56.69 93 LYS A C 1
ATOM 764 O O . LYS A 1 93 ? 13.419 20.556 -5.411 1.00 56.69 93 LYS A O 1
ATOM 769 N N . GLU A 1 94 ? 13.711 22.804 -5.268 1.00 57.78 94 GLU A N 1
ATOM 770 C CA . GLU A 1 94 ? 13.584 23.076 -6.693 1.00 57.78 94 GLU A CA 1
ATOM 771 C C . GLU A 1 94 ? 14.672 22.259 -7.385 1.00 57.78 94 GLU A C 1
ATOM 773 O O . GLU A 1 94 ? 15.832 22.275 -6.961 1.00 57.78 94 GLU A O 1
ATOM 778 N N . LEU A 1 95 ? 14.268 21.435 -8.354 1.00 59.38 95 LEU A N 1
ATOM 779 C CA . LEU A 1 95 ? 15.231 20.717 -9.177 1.00 59.38 95 LEU A CA 1
ATOM 780 C C . LEU A 1 95 ? 16.085 21.792 -9.838 1.00 59.38 95 LEU A C 1
ATOM 782 O O . LEU A 1 95 ? 15.545 22.686 -10.492 1.00 59.38 95 LEU A O 1
ATOM 786 N N . SER A 1 96 ? 17.395 21.746 -9.608 1.00 66.19 96 SER A N 1
ATOM 787 C CA . SER A 1 96 ? 18.288 22.687 -10.266 1.00 66.19 96 SER A CA 1
ATOM 788 C C . SER A 1 96 ? 18.240 22.436 -11.774 1.00 66.19 96 SER A C 1
ATOM 790 O O . SER A 1 96 ? 17.911 21.334 -12.221 1.00 66.19 96 SER A O 1
ATOM 792 N N . ASN A 1 97 ? 18.588 23.439 -12.578 1.00 69.69 97 ASN A N 1
ATOM 793 C CA . ASN A 1 97 ? 18.635 23.267 -14.033 1.00 69.69 97 ASN A CA 1
ATOM 794 C C . ASN A 1 97 ? 19.535 22.087 -14.445 1.00 69.69 97 ASN A C 1
ATOM 796 O O . ASN A 1 97 ? 19.205 21.379 -15.390 1.00 69.69 97 ASN A O 1
ATOM 800 N N . ASN A 1 98 ? 20.589 21.801 -13.673 1.00 67.19 98 ASN A N 1
ATOM 801 C CA . ASN A 1 98 ? 21.450 20.637 -13.889 1.00 67.19 98 ASN A CA 1
ATOM 802 C C . ASN A 1 98 ? 20.714 19.307 -13.659 1.00 67.19 98 ASN A C 1
ATOM 804 O O . ASN A 1 98 ? 20.879 18.379 -14.447 1.00 67.19 98 ASN A O 1
ATOM 808 N N . ASP A 1 99 ? 19.868 19.218 -12.626 1.00 64.38 99 ASP A N 1
ATOM 809 C CA . ASP A 1 99 ? 19.073 18.012 -12.350 1.00 64.38 99 ASP A CA 1
ATOM 810 C C . ASP A 1 99 ? 18.047 17.757 -13.468 1.00 64.38 99 ASP A C 1
ATOM 812 O O . ASP A 1 99 ? 17.782 16.613 -13.842 1.00 64.38 99 ASP A O 1
ATOM 816 N N . LEU A 1 100 ? 17.468 18.830 -14.019 1.00 69.81 100 LEU A N 1
ATOM 817 C CA . LEU A 1 100 ? 16.535 18.754 -15.144 1.00 69.81 100 LEU A CA 1
ATOM 818 C C . LEU A 1 100 ? 17.245 18.360 -16.442 1.00 69.81 100 LEU A C 1
ATOM 820 O O . LEU A 1 100 ? 16.732 17.515 -17.173 1.00 69.81 100 LEU A O 1
ATOM 824 N N . GLU A 1 101 ? 18.429 18.911 -16.717 1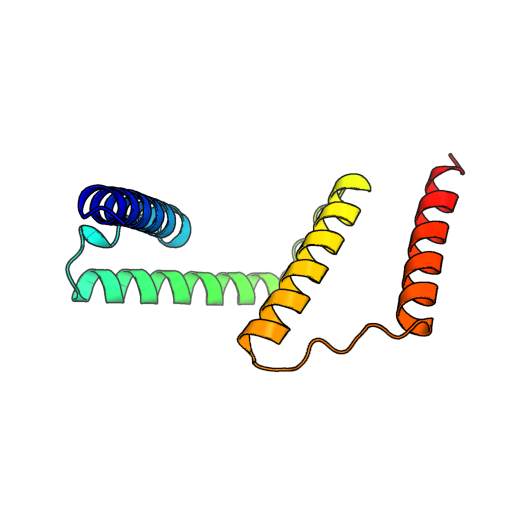.00 67.44 101 GLU A N 1
ATOM 825 C CA . GLU A 1 101 ? 19.239 18.542 -17.883 1.00 67.44 101 GLU A CA 1
ATOM 826 C C . GLU A 1 101 ? 19.669 17.076 -17.846 1.00 67.44 101 GLU A C 1
ATOM 828 O O . GLU A 1 101 ? 19.568 16.378 -18.857 1.00 67.44 101 GLU A O 1
ATOM 833 N N . GLU A 1 102 ? 20.095 16.575 -16.686 1.00 70.56 102 GLU A N 1
ATOM 834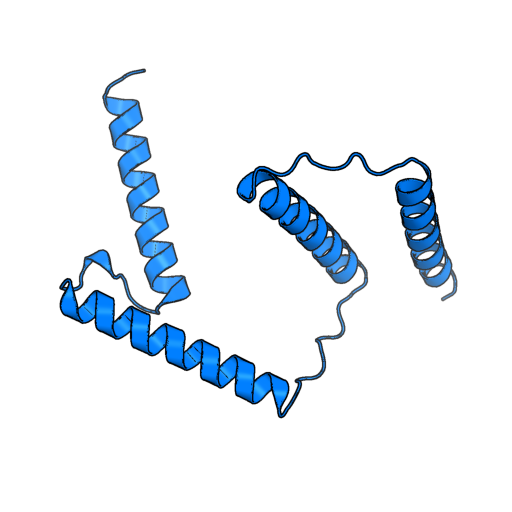 C CA . GLU A 1 102 ? 20.493 15.177 -16.526 1.00 70.56 102 GLU A CA 1
ATOM 835 C C . GLU A 1 102 ? 19.306 14.229 -16.772 1.00 70.56 102 GLU A C 1
ATOM 837 O O . GLU A 1 102 ? 19.424 13.244 -17.510 1.00 70.56 102 GLU A O 1
ATOM 842 N N . GLN A 1 103 ? 18.120 14.581 -16.265 1.00 66.94 103 GLN A N 1
ATOM 843 C CA . GLN A 1 103 ? 16.882 13.844 -16.535 1.00 66.94 103 GLN A CA 1
ATOM 844 C C . GLN A 1 103 ? 16.485 13.885 -18.015 1.00 66.94 103 GLN A C 1
ATOM 846 O O . GLN A 1 103 ? 16.085 12.861 -18.578 1.00 66.94 103 GLN A O 1
ATOM 851 N N . LEU A 1 104 ? 16.629 15.038 -18.670 1.00 72.44 104 LEU A N 1
ATOM 852 C CA . LEU A 1 104 ? 16.298 15.218 -20.083 1.00 72.44 104 LEU A CA 1
ATOM 853 C C . LEU A 1 104 ? 17.249 14.412 -20.982 1.00 72.44 104 LEU A C 1
ATOM 855 O O . LEU A 1 104 ? 16.812 13.783 -21.947 1.00 72.44 104 LEU A O 1
ATOM 859 N N . LYS A 1 105 ? 18.529 14.327 -20.610 1.00 70.94 105 LYS A N 1
ATOM 860 C CA . LYS A 1 105 ? 19.547 13.516 -21.294 1.00 70.94 105 LYS A CA 1
ATOM 861 C C . LYS A 1 105 ? 19.264 12.017 -21.175 1.00 70.94 105 LYS A C 1
ATOM 863 O O . LYS A 1 105 ? 19.403 11.276 -22.153 1.00 70.94 105 LYS A O 1
ATOM 868 N N . ILE A 1 106 ? 18.804 11.564 -20.007 1.00 70.56 106 ILE A N 1
ATOM 869 C CA . ILE A 1 106 ? 18.365 10.176 -19.796 1.00 70.56 106 ILE A CA 1
ATOM 870 C C . ILE A 1 106 ? 17.137 9.866 -20.663 1.00 70.56 106 ILE A C 1
ATOM 872 O O . ILE A 1 106 ? 17.127 8.848 -21.355 1.00 70.56 106 ILE A O 1
ATOM 876 N N . LEU A 1 107 ? 16.141 10.759 -20.695 1.00 65.19 107 LEU A N 1
ATOM 877 C CA . LEU A 1 107 ? 14.944 10.604 -21.533 1.00 65.19 107 LEU A CA 1
ATOM 878 C C . LEU A 1 107 ? 15.292 10.534 -23.025 1.00 65.19 107 LEU A C 1
ATOM 880 O O . LEU A 1 107 ? 14.837 9.628 -23.720 1.00 65.19 107 LEU A O 1
ATOM 884 N N . GLN A 1 108 ? 16.164 11.419 -23.511 1.00 70.69 108 GLN A N 1
ATOM 885 C CA . GLN A 1 108 ? 16.640 11.394 -24.898 1.00 70.69 108 GLN A CA 1
ATOM 886 C C . GLN A 1 108 ? 17.388 10.099 -25.243 1.00 70.69 108 GLN A C 1
ATOM 888 O O . GLN A 1 108 ? 17.268 9.593 -26.357 1.00 70.69 108 GLN A O 1
ATOM 893 N N . THR A 1 109 ? 18.147 9.541 -24.298 1.00 69.56 109 THR A N 1
ATOM 894 C CA . THR A 1 109 ? 18.886 8.284 -24.504 1.00 69.56 109 THR A CA 1
ATOM 895 C C . THR A 1 109 ? 17.940 7.087 -24.630 1.00 69.56 109 THR A C 1
ATOM 897 O O . THR A 1 109 ? 18.188 6.184 -25.429 1.00 69.56 109 THR A O 1
ATOM 900 N N . ILE A 1 110 ? 16.833 7.092 -23.883 1.00 62.34 110 ILE A N 1
ATOM 901 C CA . ILE A 1 110 ? 15.789 6.063 -23.968 1.00 62.34 110 ILE A CA 1
ATOM 902 C C . ILE A 1 110 ? 15.062 6.153 -25.316 1.00 62.34 110 ILE A C 1
ATOM 904 O O . ILE A 1 110 ? 14.915 5.136 -25.991 1.00 62.34 110 ILE A O 1
ATOM 908 N N . VAL A 1 111 ? 14.696 7.364 -25.753 1.00 64.44 111 VAL A N 1
ATOM 909 C CA . VAL A 1 111 ? 14.046 7.589 -27.058 1.00 64.44 111 VAL A CA 1
ATOM 910 C C . VAL A 1 111 ? 14.960 7.165 -28.212 1.00 64.44 111 VAL A C 1
ATOM 912 O O . VAL A 1 111 ? 14.544 6.390 -29.068 1.00 64.44 111 VAL A O 1
ATOM 915 N N . LYS A 1 112 ? 16.244 7.543 -28.201 1.00 59.84 112 LYS A N 1
ATOM 916 C CA . LYS A 1 112 ? 17.190 7.131 -29.256 1.00 59.84 112 LYS A CA 1
ATOM 917 C C . LYS A 1 112 ? 17.406 5.619 -29.331 1.00 59.84 112 LYS A C 1
ATOM 919 O O . LYS A 1 112 ? 17.589 5.083 -30.416 1.00 59.84 112 LYS A O 1
ATOM 924 N N . ARG A 1 113 ? 17.360 4.903 -28.201 1.00 54.34 113 ARG A N 1
ATOM 925 C CA . ARG A 1 113 ? 17.411 3.428 -28.201 1.00 54.34 113 ARG A CA 1
ATOM 926 C C . ARG A 1 113 ? 16.138 2.781 -28.758 1.00 54.34 113 ARG A C 1
ATOM 928 O O . ARG A 1 113 ? 16.201 1.622 -29.146 1.00 54.34 113 ARG A O 1
ATOM 935 N N . SER A 1 114 ? 15.011 3.496 -28.802 1.00 48.56 114 SER A N 1
ATOM 936 C CA . SER A 1 114 ? 13.764 3.014 -29.417 1.00 48.56 114 SER A CA 1
ATOM 937 C C . SER A 1 114 ? 13.707 3.193 -30.940 1.00 48.56 114 SER A C 1
ATOM 939 O O . SER A 1 114 ? 12.967 2.466 -31.592 1.00 48.56 114 SER A O 1
ATOM 941 N N . GLU A 1 115 ? 14.516 4.097 -31.506 1.00 51.31 115 GLU A N 1
ATOM 942 C CA . GLU A 1 115 ? 14.616 4.334 -32.958 1.00 51.31 115 GLU A CA 1
ATOM 943 C C . GLU A 1 115 ? 15.591 3.377 -33.663 1.00 51.31 115 GLU A C 1
ATOM 945 O O . GLU A 1 115 ? 15.536 3.221 -34.879 1.00 51.31 115 GLU A O 1
ATOM 950 N N . VAL A 1 116 ? 16.472 2.710 -32.910 1.00 49.91 116 VAL A N 1
ATOM 951 C CA . VAL A 1 116 ? 17.352 1.651 -33.425 1.00 49.91 116 VAL A CA 1
ATOM 952 C C . VAL A 1 116 ? 16.651 0.303 -33.234 1.00 49.91 116 VAL A C 1
ATOM 954 O O . VAL A 1 116 ? 16.952 -0.449 -32.306 1.00 49.91 116 VAL A O 1
ATOM 957 N N . LYS A 1 117 ? 15.669 0.022 -34.090 1.00 42.34 117 LYS A N 1
ATOM 958 C CA . LYS A 1 117 ? 15.104 -1.313 -34.316 1.00 42.34 117 LYS A CA 1
ATOM 959 C C . LYS A 1 117 ? 14.995 -1.574 -35.806 1.00 42.34 117 LYS A C 1
ATOM 961 O O . LYS A 1 117 ? 14.580 -0.641 -36.524 1.00 42.34 117 LYS A O 1
#

Mean predicted aligned error: 15.13 Å

Secondary structure (DSSP, 8-state):
--HHHHHHHHHHHHHHHHHHHHHHHSS-GGGS-HHHHHHHHHHHHHHHHHHHHHHHHSPPPPP---HHHHHHHHHHHHHHHHHHHHHTT----PPPHHHHHHHHHHHHHHHHHHH--

Foldseek 3Di:
DDPVVVVVVVVVVLVVQQVVCCVQQVHRCVPDDPVVSVVSVVVSVVVVVVVVVVCVVPPDPDPPDDPVVVVVVVVVVVVVVVVVCVVVVHPPPPQPPVNVVVVVVVVVVVVVVVVPD

Organism: Priestia aryabhattai (NCBI:txid412384)

Radius of gyration: 21.6 Å; Cα contacts (8 Å, |Δi|>4): 27; chains: 1; bounding box: 48×40×54 Å

Sequence (117 aa):
MSKKDNDMGLQETEEILRRLDVALYGVDLSKLSAQERKSVKESTHRRWELEAEAERRNPKPRPILSQAEELELRRFQMLEAKFEKVAKGRPLKELSNNDLEEQLKILQTIVKRSEVK